Protein AF-A0A242DGP3-F1 (afdb_monomer_lite)

Structure (mmCIF, N/CA/C/O backbone):
data_AF-A0A242DGP3-F1
#
_entry.id   AF-A0A242DGP3-F1
#
loop_
_atom_site.group_PDB
_atom_site.id
_atom_site.type_symbol
_atom_site.label_atom_id
_atom_site.label_alt_id
_atom_site.label_comp_id
_atom_site.label_asym_id
_atom_site.label_entity_id
_atom_site.label_seq_id
_atom_site.pdbx_PDB_ins_code
_atom_site.Cartn_x
_atom_site.Cartn_y
_atom_site.Cartn_z
_atom_site.occupancy
_atom_site.B_iso_or_equiv
_atom_site.auth_seq_id
_atom_site.auth_comp_id
_atom_site.auth_asym_id
_atom_site.auth_atom_id
_atom_site.pdbx_PDB_model_num
ATOM 1 N N . MET A 1 1 ? -23.295 -12.145 32.944 1.00 59.09 1 MET A N 1
ATOM 2 C CA . MET A 1 1 ? -23.473 -11.444 31.647 1.00 59.09 1 MET A CA 1
ATOM 3 C C . MET A 1 1 ? -22.340 -10.460 31.356 1.00 59.09 1 MET A C 1
ATOM 5 O O . MET A 1 1 ? -21.956 -10.369 30.196 1.00 59.09 1 MET A O 1
ATOM 9 N N . SER A 1 2 ? -21.788 -9.748 32.347 1.00 72.31 2 SER A N 1
ATOM 10 C CA . SER A 1 2 ? -20.670 -8.815 32.125 1.00 72.31 2 SER A CA 1
ATOM 11 C C . SER A 1 2 ? -19.338 -9.509 31.801 1.00 72.31 2 SER A C 1
ATOM 13 O O . SER A 1 2 ? -18.656 -9.073 30.882 1.00 72.31 2 SER A O 1
ATOM 15 N N . GLU A 1 3 ? -19.015 -10.644 32.436 1.00 81.69 3 GLU A N 1
ATOM 16 C CA . GLU A 1 3 ? -17.781 -11.405 32.147 1.00 81.69 3 GLU A CA 1
ATOM 17 C C . GLU A 1 3 ? -17.669 -11.856 30.685 1.00 81.69 3 GLU A C 1
ATOM 19 O O . GLU A 1 3 ? -16.628 -11.655 30.063 1.00 81.69 3 GLU A O 1
ATOM 24 N N . GLN A 1 4 ? -18.752 -12.389 30.107 1.00 87.31 4 GLN A N 1
ATOM 25 C CA . GLN A 1 4 ? -18.780 -12.781 28.694 1.00 87.31 4 GLN A CA 1
ATOM 26 C C . GLN A 1 4 ? -18.512 -11.576 27.780 1.00 87.31 4 GLN A C 1
ATOM 28 O O . GLN A 1 4 ? -17.695 -11.665 26.870 1.00 87.31 4 GLN A O 1
ATOM 33 N N . ARG A 1 5 ? -19.130 -10.420 28.067 1.00 86.88 5 ARG A N 1
ATOM 34 C CA . ARG A 1 5 ? -18.905 -9.178 27.307 1.00 86.88 5 ARG A CA 1
ATOM 35 C C . ARG A 1 5 ? -17.472 -8.660 27.449 1.00 86.88 5 ARG A C 1
ATOM 37 O O . ARG A 1 5 ? -16.886 -8.202 26.473 1.00 86.88 5 ARG A O 1
ATOM 44 N N . LEU A 1 6 ? -16.879 -8.756 28.639 1.00 86.75 6 LEU A N 1
ATOM 45 C CA . LEU A 1 6 ? -15.476 -8.400 28.859 1.00 86.75 6 LEU A CA 1
ATOM 46 C C . LEU A 1 6 ? -14.530 -9.338 28.102 1.00 86.75 6 LEU A C 1
ATOM 48 O O . LEU A 1 6 ? -13.505 -8.891 27.580 1.00 86.75 6 LEU A O 1
ATOM 52 N N . GLU A 1 7 ? -14.855 -10.627 28.023 1.00 90.56 7 GLU A N 1
ATOM 53 C CA . GLU A 1 7 ? -14.080 -11.583 27.241 1.00 90.56 7 GLU A CA 1
ATOM 54 C C . GLU A 1 7 ? -14.195 -11.315 25.735 1.00 90.56 7 GLU A C 1
ATOM 56 O O . GLU A 1 7 ? -13.175 -11.336 25.038 1.00 90.56 7 GLU A O 1
ATOM 61 N N . ASP A 1 8 ? -15.389 -10.976 25.251 1.00 92.56 8 ASP A N 1
ATOM 62 C CA . ASP A 1 8 ? -15.631 -10.589 23.860 1.00 92.56 8 ASP A CA 1
ATOM 63 C C . ASP A 1 8 ? -14.844 -9.318 23.494 1.00 92.56 8 ASP A C 1
ATOM 65 O O . ASP A 1 8 ? -14.111 -9.313 22.503 1.00 92.56 8 ASP A O 1
ATOM 69 N N . ILE A 1 9 ? -14.848 -8.291 24.352 1.00 91.44 9 ILE A N 1
ATOM 70 C CA . ILE A 1 9 ? -14.018 -7.086 24.177 1.00 91.44 9 ILE A CA 1
ATOM 71 C C . ILE A 1 9 ? -12.527 -7.443 24.125 1.00 91.44 9 ILE A C 1
ATOM 73 O O . ILE A 1 9 ? -11.797 -6.945 23.269 1.00 91.44 9 ILE A O 1
ATOM 77 N N . ARG A 1 10 ? -12.041 -8.327 25.006 1.00 90.88 10 ARG A N 1
ATOM 78 C CA . ARG A 1 10 ? -10.632 -8.772 24.987 1.00 90.88 10 ARG A CA 1
ATOM 79 C C . ARG A 1 10 ? -10.288 -9.549 23.714 1.00 90.88 10 ARG A C 1
ATOM 81 O O . ARG A 1 10 ? -9.140 -9.516 23.264 1.00 90.88 10 ARG A O 1
ATOM 88 N N . ARG A 1 11 ? -11.230 -10.308 23.148 1.00 93.94 11 ARG A N 1
ATOM 89 C CA . ARG A 1 11 ? -11.050 -10.993 21.857 1.00 93.94 11 ARG A CA 1
ATOM 90 C C . ARG A 1 11 ? -10.973 -9.978 20.722 1.00 93.94 11 ARG A C 1
ATOM 92 O O . ARG A 1 11 ? -10.038 -10.062 19.926 1.00 93.94 11 ARG A O 1
ATOM 99 N N . GLU A 1 12 ? -11.861 -8.991 20.706 1.00 93.88 12 GLU A N 1
ATOM 100 C CA . GLU A 1 12 ? -11.875 -7.960 19.669 1.00 93.88 12 GLU A CA 1
ATOM 101 C C . GLU A 1 12 ? -10.628 -7.065 19.735 1.00 93.88 12 GLU A C 1
ATOM 103 O O . GLU A 1 12 ? -9.997 -6.815 18.714 1.00 93.88 12 GLU A O 1
ATOM 108 N N . GLN A 1 13 ? -10.157 -6.693 20.929 1.00 92.88 13 GLN A N 1
ATOM 109 C CA . GLN A 1 13 ? -8.894 -5.958 21.094 1.00 92.88 13 GLN A CA 1
ATOM 110 C C . GLN A 1 13 ? -7.699 -6.721 20.503 1.00 92.88 13 GLN A C 1
ATOM 112 O O . GLN A 1 13 ? -6.895 -6.149 19.769 1.00 92.88 13 GLN A O 1
ATOM 117 N N . ARG A 1 14 ? -7.609 -8.037 20.750 1.00 94.62 14 ARG A N 1
ATOM 118 C CA . ARG A 1 14 ? -6.575 -8.888 20.134 1.00 94.62 14 ARG A CA 1
ATOM 119 C C . ARG A 1 14 ? -6.716 -8.955 18.612 1.00 94.62 14 ARG A C 1
ATOM 121 O O . ARG A 1 14 ? -5.705 -9.005 17.913 1.00 94.62 14 ARG A O 1
ATOM 128 N N . SER A 1 15 ? -7.946 -8.971 18.101 1.00 95.12 15 SER A N 1
ATOM 129 C CA . SER A 1 15 ? -8.239 -8.920 16.664 1.00 95.12 15 SER A CA 1
ATOM 130 C C . SER A 1 15 ? -7.744 -7.609 16.045 1.00 95.12 15 SER A C 1
ATOM 132 O O . SER A 1 15 ? -7.024 -7.640 15.047 1.00 95.12 15 SER A O 1
ATOM 134 N N . ILE A 1 16 ? -8.028 -6.469 16.680 1.00 94.62 16 ILE A N 1
ATOM 135 C CA . ILE A 1 16 ? -7.555 -5.147 16.246 1.00 94.62 16 ILE A CA 1
ATOM 136 C C . ILE A 1 16 ? -6.029 -5.082 16.232 1.00 94.62 16 ILE A C 1
ATOM 138 O O . ILE A 1 16 ? -5.466 -4.621 15.242 1.00 94.62 16 ILE A O 1
ATOM 142 N N . THR A 1 17 ? -5.345 -5.579 17.269 1.00 94.25 17 THR A N 1
ATOM 143 C CA . THR A 1 17 ? -3.873 -5.622 17.287 1.00 94.25 17 THR A CA 1
ATOM 144 C C . THR A 1 17 ? -3.328 -6.396 16.088 1.00 94.25 17 THR A C 1
ATOM 146 O O . THR A 1 17 ? -2.503 -5.871 15.348 1.00 94.25 17 THR A O 1
ATOM 149 N N . LYS A 1 18 ? -3.862 -7.595 15.815 1.00 95.50 18 LYS A N 1
ATOM 150 C CA . LYS A 1 18 ? -3.446 -8.396 14.652 1.00 95.50 18 LYS A CA 1
ATOM 151 C C . LYS A 1 18 ? -3.683 -7.672 13.324 1.00 95.50 18 LYS A C 1
ATOM 153 O O . LYS A 1 18 ? -2.839 -7.739 12.435 1.00 95.50 18 LYS A O 1
ATOM 158 N N . LYS A 1 19 ? -4.822 -6.987 13.178 1.00 96.31 19 LYS A N 1
ATOM 159 C CA . LYS A 1 19 ? -5.136 -6.202 11.974 1.00 96.31 19 LYS A CA 1
ATOM 160 C C . LYS A 1 19 ? -4.196 -5.002 11.819 1.00 96.31 19 LYS A C 1
ATOM 162 O O . LYS A 1 19 ? -3.752 -4.740 10.706 1.00 96.31 19 LYS A O 1
ATOM 167 N N . ARG A 1 20 ? -3.843 -4.316 12.914 1.00 95.12 20 ARG A N 1
ATOM 168 C CA . ARG A 1 20 ? -2.852 -3.224 12.911 1.00 95.12 20 ARG A CA 1
ATOM 169 C C . ARG A 1 20 ? -1.478 -3.714 12.463 1.00 95.12 20 ARG A C 1
ATOM 171 O O . ARG A 1 20 ? -0.885 -3.091 11.587 1.00 95.12 20 ARG A O 1
ATOM 178 N N . ASP A 1 21 ? -1.014 -4.840 12.998 1.00 95.94 21 ASP A N 1
ATOM 179 C CA . ASP A 1 21 ? 0.277 -5.425 12.616 1.00 95.94 21 ASP A CA 1
ATOM 180 C C . ASP A 1 21 ? 0.297 -5.802 11.125 1.00 95.94 21 ASP A C 1
ATOM 182 O O . ASP A 1 21 ? 1.240 -5.475 10.402 1.00 95.94 21 ASP A O 1
ATOM 186 N N . ALA A 1 22 ? -0.782 -6.420 10.633 1.00 95.69 22 ALA A N 1
ATOM 187 C CA . ALA A 1 22 ? -0.923 -6.770 9.222 1.00 95.69 22 ALA A CA 1
ATOM 188 C C . ALA A 1 22 ? -0.944 -5.532 8.308 1.00 95.69 22 ALA A C 1
ATOM 190 O O . ALA A 1 22 ? -0.268 -5.514 7.276 1.00 95.69 22 ALA A O 1
ATOM 191 N N . LEU A 1 23 ? -1.676 -4.480 8.689 1.00 96.31 23 LEU A N 1
ATOM 192 C CA . LEU A 1 23 ? -1.692 -3.213 7.955 1.00 96.31 23 LEU A CA 1
ATOM 193 C C . LEU A 1 23 ? -0.325 -2.541 7.929 1.00 96.31 23 LEU A C 1
ATOM 195 O O . LEU A 1 23 ? 0.057 -1.975 6.907 1.00 96.31 23 LEU A O 1
ATOM 199 N N . TYR A 1 24 ? 0.420 -2.612 9.027 1.00 96.31 24 TYR A N 1
ATOM 200 C CA . TYR A 1 24 ? 1.751 -2.032 9.109 1.00 96.31 24 TYR A CA 1
ATOM 201 C C . TYR A 1 24 ? 2.744 -2.738 8.176 1.00 96.31 24 TYR A C 1
ATOM 203 O O . TYR A 1 24 ? 3.495 -2.084 7.448 1.00 96.31 24 TYR A O 1
ATOM 211 N N . GLU A 1 25 ? 2.703 -4.069 8.115 1.00 96.69 25 GLU A N 1
ATOM 212 C CA . GLU A 1 25 ? 3.512 -4.836 7.162 1.00 96.69 25 GLU A CA 1
ATOM 213 C C . GLU A 1 25 ? 3.095 -4.576 5.706 1.00 96.69 25 GLU A C 1
ATOM 215 O O . GLU A 1 25 ? 3.953 -4.393 4.832 1.00 96.69 25 GLU A O 1
ATOM 220 N N . ARG A 1 2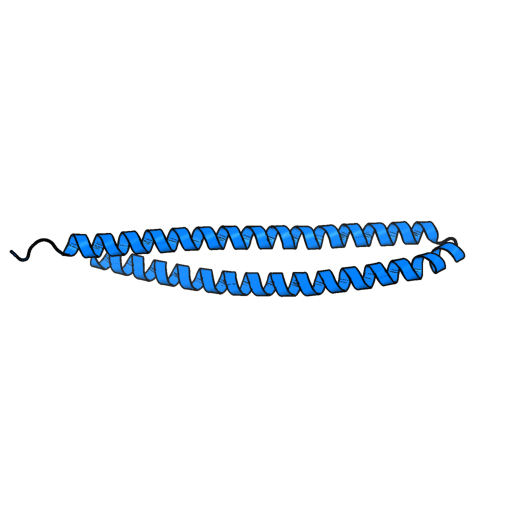6 ? 1.788 -4.461 5.438 1.00 97.00 26 ARG A N 1
ATOM 221 C CA . ARG A 1 26 ? 1.261 -4.070 4.120 1.00 97.00 26 ARG A CA 1
ATOM 222 C C . ARG A 1 26 ? 1.762 -2.679 3.716 1.00 97.00 26 ARG A C 1
ATOM 224 O O . ARG A 1 26 ? 2.281 -2.523 2.613 1.00 97.00 26 ARG A O 1
ATOM 231 N N . GLN A 1 27 ? 1.716 -1.702 4.621 1.00 96.56 27 GLN A N 1
ATOM 232 C CA . GLN A 1 27 ? 2.235 -0.350 4.396 1.00 96.56 27 GLN A CA 1
ATOM 233 C C . GLN A 1 27 ? 3.731 -0.359 4.061 1.00 96.56 27 GLN A C 1
ATOM 235 O O . GLN A 1 27 ? 4.140 0.206 3.048 1.00 96.56 27 GLN A O 1
ATOM 240 N N . ARG A 1 28 ? 4.545 -1.074 4.846 1.00 96.75 28 ARG A N 1
ATOM 241 C CA . ARG A 1 28 ? 5.984 -1.236 4.575 1.00 96.75 28 ARG A CA 1
ATOM 242 C C . ARG A 1 28 ? 6.265 -1.871 3.218 1.00 96.75 28 ARG A C 1
ATOM 244 O O . ARG A 1 28 ? 7.257 -1.538 2.569 1.00 96.75 28 ARG A O 1
ATOM 251 N N . SER A 1 29 ? 5.447 -2.832 2.800 1.00 94.94 29 SER A N 1
ATOM 252 C CA . SER A 1 29 ? 5.562 -3.446 1.476 1.00 94.94 29 SER A CA 1
ATOM 253 C C . SER A 1 29 ? 5.319 -2.419 0.370 1.00 94.94 29 SER A C 1
ATOM 255 O O . SER A 1 29 ? 6.142 -2.263 -0.533 1.00 94.94 29 SER A O 1
ATOM 257 N N . VAL A 1 30 ? 4.236 -1.655 0.490 1.00 95.31 30 VAL A N 1
ATOM 258 C CA . VAL A 1 30 ? 3.846 -0.623 -0.476 1.00 95.31 30 VAL A CA 1
ATOM 259 C C . VAL A 1 30 ? 4.878 0.499 -0.560 1.00 95.31 30 VAL A C 1
ATOM 261 O O . VAL A 1 30 ? 5.202 0.944 -1.660 1.00 95.31 30 VAL A O 1
ATOM 264 N N . ASP A 1 31 ? 5.447 0.930 0.564 1.00 93.88 31 ASP A N 1
ATOM 265 C CA . ASP A 1 31 ? 6.497 1.951 0.568 1.00 93.88 31 ASP A CA 1
ATOM 266 C C . ASP A 1 31 ? 7.774 1.463 -0.125 1.00 93.88 31 ASP A C 1
ATOM 268 O O . ASP A 1 31 ? 8.299 2.159 -0.996 1.00 93.88 31 ASP A O 1
ATOM 272 N N . ARG A 1 32 ? 8.206 0.221 0.139 1.00 93.62 32 ARG A N 1
ATOM 273 C CA . ARG A 1 32 ? 9.338 -0.395 -0.578 1.00 93.62 32 ARG A CA 1
ATOM 274 C C . ARG A 1 32 ? 9.093 -0.491 -2.083 1.00 93.62 32 ARG A C 1
ATOM 276 O O . ARG A 1 32 ? 9.996 -0.204 -2.870 1.00 93.62 32 ARG A O 1
ATOM 283 N N . LEU A 1 33 ? 7.888 -0.892 -2.492 1.00 93.31 33 LEU A N 1
ATOM 284 C CA . LEU A 1 33 ? 7.519 -0.975 -3.906 1.00 93.31 33 LEU A CA 1
ATOM 285 C C . LEU A 1 33 ? 7.509 0.404 -4.565 1.00 93.31 33 LEU A C 1
ATOM 287 O O . LEU A 1 33 ? 8.048 0.557 -5.656 1.00 93.31 33 LEU A O 1
ATOM 291 N N . ASN A 1 34 ? 6.954 1.411 -3.896 1.00 91.88 34 ASN A N 1
ATOM 292 C CA . ASN A 1 34 ? 6.901 2.776 -4.402 1.00 91.88 34 ASN A CA 1
ATOM 293 C C . ASN A 1 34 ? 8.301 3.376 -4.602 1.00 91.88 34 ASN A C 1
ATOM 295 O O . ASN A 1 34 ? 8.577 3.971 -5.646 1.00 91.88 34 ASN A O 1
ATOM 299 N N . ASP A 1 35 ? 9.208 3.166 -3.649 1.00 90.31 35 ASP A N 1
ATOM 300 C CA . ASP A 1 35 ? 10.592 3.634 -3.755 1.00 90.31 35 ASP A CA 1
ATOM 301 C C . ASP A 1 35 ? 11.356 2.904 -4.868 1.00 90.31 35 ASP A C 1
ATOM 303 O O . ASP A 1 35 ? 12.074 3.528 -5.663 1.00 90.31 35 ASP A O 1
ATOM 307 N N . GLY A 1 36 ? 11.166 1.584 -4.962 1.00 89.56 36 GLY A N 1
ATOM 308 C CA . GLY A 1 36 ? 11.758 0.743 -5.997 1.00 89.56 36 GLY A CA 1
ATOM 309 C C . GLY A 1 36 ? 11.284 1.139 -7.393 1.00 89.56 36 GLY A C 1
ATOM 310 O O . GLY A 1 36 ? 12.091 1.563 -8.225 1.00 89.56 36 GLY A O 1
ATOM 311 N N . ILE A 1 37 ? 9.977 1.053 -7.644 1.00 88.56 37 ILE A N 1
ATOM 312 C CA . ILE A 1 37 ? 9.359 1.359 -8.941 1.00 88.56 37 ILE A CA 1
ATOM 313 C C . ILE A 1 37 ? 9.631 2.812 -9.337 1.00 88.56 37 ILE A C 1
ATOM 315 O O . ILE A 1 37 ? 10.062 3.059 -10.462 1.00 88.56 37 ILE A O 1
ATOM 319 N N . GLY A 1 38 ? 9.497 3.772 -8.418 1.00 88.06 38 GLY A N 1
ATOM 320 C CA . GLY A 1 38 ? 9.782 5.181 -8.701 1.00 88.06 38 GLY A CA 1
ATOM 321 C C . GLY A 1 38 ? 11.245 5.440 -9.085 1.00 88.06 38 GLY A C 1
ATOM 322 O O . GLY A 1 38 ? 11.546 6.310 -9.909 1.00 88.06 38 GLY A O 1
ATOM 323 N N . THR A 1 39 ? 12.187 4.677 -8.528 1.00 90.19 39 THR A N 1
ATOM 324 C CA . THR A 1 39 ? 13.605 4.754 -8.908 1.00 90.19 39 THR A CA 1
ATOM 325 C C . THR A 1 39 ? 13.861 4.122 -10.273 1.00 90.19 39 THR A C 1
ATOM 327 O O . THR A 1 39 ? 14.521 4.741 -11.115 1.00 90.19 39 THR A O 1
ATOM 330 N N . TYR A 1 40 ? 13.326 2.925 -10.523 1.00 89.50 40 TYR A N 1
ATOM 331 C CA . TYR A 1 40 ? 13.444 2.251 -11.819 1.00 89.50 40 TYR A CA 1
ATOM 332 C C . TYR A 1 40 ? 12.814 3.064 -12.946 1.00 89.50 40 TYR A C 1
ATOM 334 O O . TYR A 1 40 ? 13.421 3.202 -14.010 1.00 89.50 40 TYR A O 1
ATOM 342 N N . PHE A 1 41 ? 11.650 3.664 -12.696 1.00 91.00 41 PHE A N 1
ATOM 343 C CA . PHE A 1 41 ? 10.956 4.499 -13.663 1.00 91.00 41 PHE A CA 1
ATOM 344 C C . PHE A 1 41 ? 11.818 5.685 -14.098 1.00 91.00 41 PHE A C 1
ATOM 346 O O . PHE A 1 41 ? 12.098 5.848 -15.285 1.00 91.00 41 PHE A O 1
ATOM 353 N N . ARG A 1 42 ? 12.331 6.459 -13.132 1.00 90.00 42 ARG A N 1
ATOM 354 C CA . ARG A 1 42 ? 13.183 7.627 -13.404 1.00 90.00 42 ARG A CA 1
ATOM 355 C C . ARG A 1 42 ? 14.449 7.255 -14.174 1.00 90.00 42 ARG A C 1
ATOM 357 O O . ARG A 1 42 ? 14.794 7.931 -15.142 1.00 90.00 42 ARG A O 1
ATOM 364 N N . LYS A 1 43 ? 15.126 6.171 -13.781 1.00 92.62 43 LYS A N 1
ATOM 365 C CA . LYS A 1 43 ? 16.331 5.689 -14.478 1.00 92.62 43 LYS A CA 1
ATOM 366 C C . LYS A 1 43 ? 16.024 5.265 -15.913 1.00 92.62 43 LYS A C 1
ATOM 368 O O . LYS A 1 43 ? 16.737 5.658 -16.833 1.00 92.62 43 LYS A O 1
ATOM 373 N N . THR A 1 44 ? 14.953 4.504 -16.113 1.00 92.12 44 THR A N 1
ATOM 374 C CA . THR A 1 44 ? 14.562 4.012 -17.440 1.00 92.12 44 THR A CA 1
ATOM 375 C C . THR A 1 44 ? 14.125 5.157 -18.345 1.00 92.12 44 THR A C 1
ATOM 377 O O . THR A 1 44 ? 14.552 5.223 -19.493 1.00 92.12 44 THR A O 1
ATOM 380 N N . GLN A 1 45 ? 13.376 6.130 -17.820 1.00 91.31 45 GLN A N 1
ATOM 381 C CA . GLN A 1 45 ? 13.004 7.331 -18.562 1.00 91.31 45 GLN A CA 1
ATOM 382 C C . GLN A 1 45 ? 14.243 8.120 -19.016 1.00 91.31 4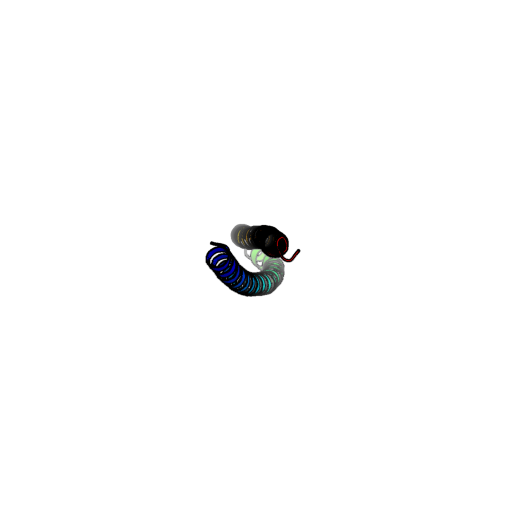5 GLN A C 1
ATOM 384 O O . GLN A 1 45 ? 14.317 8.532 -20.172 1.00 91.31 45 GLN A O 1
ATOM 389 N N . GLN A 1 46 ? 15.249 8.287 -18.150 1.00 91.88 46 GLN A N 1
ATOM 390 C CA . GLN A 1 46 ? 16.515 8.933 -18.520 1.00 91.88 46 GLN A CA 1
ATOM 391 C C . GLN A 1 46 ? 17.272 8.162 -19.609 1.00 91.88 46 GLN A C 1
ATOM 393 O O . GLN A 1 46 ? 17.823 8.781 -20.520 1.00 91.88 46 GLN A O 1
ATOM 398 N N . LEU A 1 47 ? 17.310 6.829 -19.529 1.00 91.62 47 LEU A N 1
ATOM 399 C CA . LEU A 1 47 ? 17.943 5.989 -20.548 1.00 91.62 47 LEU A CA 1
ATOM 400 C C . LEU A 1 47 ? 17.226 6.108 -21.892 1.00 91.62 47 LEU A C 1
ATOM 402 O O . LEU A 1 47 ? 17.883 6.366 -22.898 1.00 91.62 47 LEU A O 1
ATOM 406 N N . LEU A 1 48 ? 15.893 6.022 -21.899 1.00 91.44 48 LEU A N 1
ATOM 407 C CA . LEU A 1 48 ? 15.091 6.189 -23.108 1.00 91.44 48 LEU A CA 1
ATOM 408 C C . LEU A 1 48 ? 15.370 7.549 -23.761 1.00 91.44 48 LEU A C 1
ATOM 410 O O . LEU A 1 48 ? 15.696 7.605 -24.946 1.00 91.44 48 LEU A O 1
ATOM 414 N N . GLN A 1 49 ? 15.372 8.640 -22.990 1.00 89.25 49 GLN A N 1
ATOM 415 C CA . GLN A 1 49 ? 15.686 9.973 -23.522 1.00 89.25 49 GLN A CA 1
ATOM 416 C C . GLN A 1 49 ? 17.090 10.057 -24.141 1.00 89.25 49 GLN A C 1
ATOM 418 O O . GLN A 1 49 ? 17.252 10.676 -25.190 1.00 89.25 49 GLN A O 1
ATOM 423 N N . LYS A 1 50 ? 18.098 9.395 -23.557 1.00 89.62 50 LYS A N 1
ATOM 424 C CA . LYS A 1 50 ? 19.451 9.322 -24.141 1.00 89.62 50 LYS A CA 1
ATOM 425 C C . LYS A 1 50 ? 19.481 8.523 -25.446 1.00 89.62 50 LYS A C 1
ATOM 427 O O . LYS A 1 50 ? 20.185 8.897 -26.379 1.00 89.62 50 LYS A O 1
ATOM 432 N N . THR A 1 51 ? 18.713 7.438 -25.528 1.00 89.81 51 THR A N 1
ATOM 433 C CA . THR A 1 51 ? 18.650 6.593 -26.731 1.00 89.81 51 THR A CA 1
ATOM 434 C C . THR A 1 51 ? 17.809 7.193 -27.855 1.00 89.81 51 THR A C 1
ATOM 436 O O . THR A 1 51 ? 18.002 6.820 -29.011 1.00 89.81 51 THR A O 1
ATOM 439 N N . ARG A 1 52 ? 16.936 8.165 -27.556 1.00 91.06 52 ARG A N 1
ATOM 440 C CA . ARG A 1 52 ? 16.050 8.821 -28.531 1.00 91.06 52 ARG A CA 1
ATOM 441 C C . ARG A 1 52 ? 16.792 9.340 -29.758 1.00 91.06 52 ARG A C 1
ATOM 443 O O . ARG A 1 52 ? 16.353 9.139 -30.885 1.00 91.06 52 ARG A O 1
ATOM 450 N N . GLU A 1 53 ? 17.933 9.984 -29.535 1.00 86.38 53 GLU A N 1
ATOM 451 C CA . GLU A 1 53 ? 18.754 10.539 -30.614 1.00 86.38 53 GLU A CA 1
ATOM 452 C C . GLU A 1 53 ? 19.365 9.441 -31.498 1.00 86.38 53 GLU A C 1
ATOM 454 O O . GLU A 1 53 ? 19.526 9.622 -32.701 1.00 86.38 53 GLU A O 1
ATOM 459 N N . THR A 1 54 ? 19.655 8.271 -30.922 1.00 88.69 54 THR A N 1
ATOM 460 C CA . THR A 1 54 ? 20.148 7.111 -31.680 1.00 88.69 54 THR A CA 1
ATOM 461 C C . THR A 1 54 ? 19.050 6.542 -32.571 1.00 88.69 54 THR A C 1
ATOM 463 O O . THR A 1 54 ? 19.300 6.283 -33.744 1.00 88.69 54 THR A O 1
ATOM 466 N N . PHE A 1 55 ? 17.824 6.412 -32.059 1.00 89.88 55 PHE A N 1
ATOM 467 C CA . PHE A 1 55 ? 16.677 5.981 -32.863 1.00 89.88 55 PHE A CA 1
ATOM 468 C C . PHE A 1 55 ? 16.373 6.964 -33.997 1.00 89.88 55 PHE A C 1
ATOM 470 O O . PHE A 1 55 ? 16.204 6.543 -35.136 1.00 89.88 55 PHE A O 1
ATOM 477 N N . ARG A 1 56 ? 16.396 8.276 -33.723 1.00 87.25 56 ARG A N 1
ATOM 478 C CA . ARG A 1 56 ? 16.180 9.310 -34.748 1.00 87.25 56 ARG A CA 1
ATOM 479 C C . ARG A 1 56 ? 17.180 9.257 -35.897 1.00 87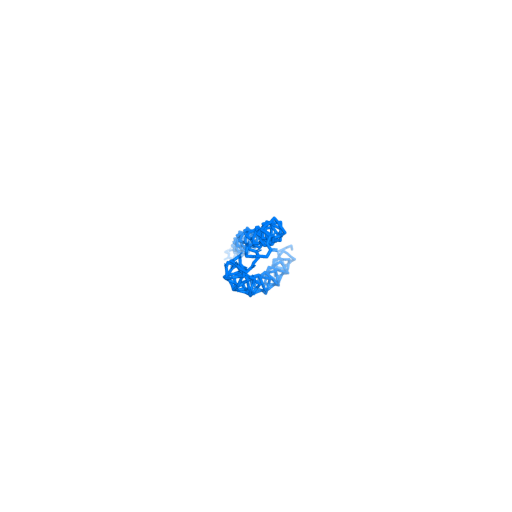.25 56 ARG A C 1
ATOM 481 O O . ARG A 1 56 ? 16.787 9.465 -37.035 1.00 87.25 56 ARG A O 1
ATOM 488 N N . LYS A 1 57 ? 18.453 8.979 -35.609 1.00 90.19 57 LYS A N 1
ATOM 489 C CA . LYS A 1 57 ? 19.511 8.884 -36.629 1.00 90.19 57 LYS A CA 1
ATOM 490 C C . LYS A 1 57 ? 19.420 7.636 -37.509 1.00 90.19 57 LYS A C 1
ATOM 492 O O . LYS A 1 57 ? 20.069 7.604 -38.545 1.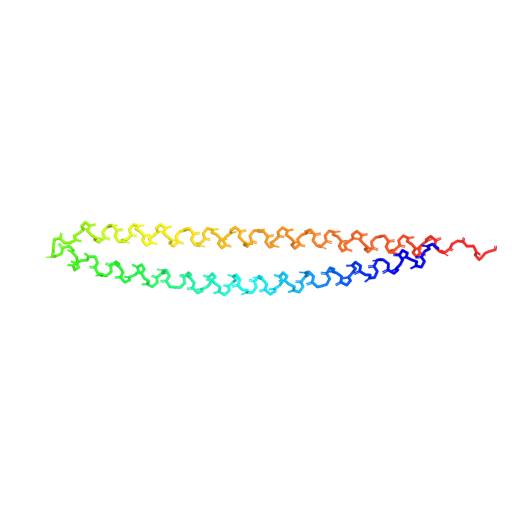00 90.19 57 LYS A O 1
ATOM 497 N N . ASN A 1 58 ? 18.660 6.628 -37.090 1.00 90.06 58 ASN A N 1
ATOM 498 C CA . ASN A 1 58 ? 18.504 5.357 -37.799 1.00 90.06 58 ASN A CA 1
ATOM 499 C C . ASN A 1 58 ? 17.059 5.157 -38.290 1.00 90.06 58 ASN A C 1
ATOM 501 O O . ASN A 1 58 ? 16.594 4.024 -38.349 1.00 90.06 58 ASN A O 1
ATOM 505 N N . ASP A 1 59 ? 16.328 6.250 -38.543 1.00 85.44 59 ASP A N 1
ATOM 506 C CA . ASP A 1 59 ? 14.915 6.273 -38.961 1.00 85.44 59 ASP A CA 1
ATOM 507 C C . ASP A 1 59 ? 13.921 5.541 -38.030 1.00 85.44 59 ASP A C 1
ATOM 509 O O . ASP A 1 59 ? 12.730 5.476 -38.316 1.00 85.44 59 ASP A O 1
ATOM 513 N N . GLY A 1 60 ? 14.363 5.085 -36.854 1.00 89.69 60 GLY A N 1
ATOM 514 C CA . GLY A 1 60 ? 13.561 4.363 -35.859 1.00 89.69 60 GLY A CA 1
ATOM 515 C C . GLY A 1 60 ? 12.766 5.268 -34.908 1.00 89.69 60 GLY A C 1
ATOM 516 O O . GLY A 1 60 ? 12.469 4.899 -33.770 1.00 89.69 60 GLY A O 1
ATOM 517 N N . GLY A 1 61 ? 12.500 6.515 -35.302 1.00 89.50 61 GLY A N 1
ATOM 518 C CA . GLY A 1 61 ? 11.857 7.500 -34.426 1.00 89.50 61 GLY A CA 1
ATOM 519 C C . GLY A 1 61 ? 10.455 7.079 -33.977 1.00 89.50 61 GLY A C 1
ATOM 520 O O . GLY A 1 61 ? 10.076 7.336 -32.836 1.00 89.50 61 GLY A O 1
ATOM 521 N N . ARG A 1 62 ? 9.712 6.391 -34.850 1.00 91.69 62 ARG A N 1
ATOM 522 C CA . ARG A 1 62 ? 8.347 5.934 -34.574 1.00 91.69 62 ARG A CA 1
ATOM 523 C C . ARG A 1 62 ? 8.330 4.780 -33.575 1.00 91.69 62 ARG A C 1
ATOM 525 O O . ARG A 1 62 ? 7.570 4.817 -32.616 1.00 91.69 62 ARG A O 1
ATOM 532 N N . GLU A 1 63 ? 9.217 3.809 -33.754 1.00 91.25 63 GLU A N 1
ATOM 533 C CA . GLU A 1 63 ? 9.400 2.672 -32.854 1.00 91.25 63 GLU A CA 1
ATOM 534 C C . GLU A 1 63 ? 9.795 3.145 -31.455 1.00 91.25 63 GLU A C 1
ATOM 536 O O . GLU A 1 63 ? 9.300 2.627 -30.454 1.00 91.25 63 GLU A O 1
ATOM 541 N N . PHE A 1 64 ? 10.656 4.163 -31.371 1.00 93.81 64 PHE A N 1
ATOM 542 C CA . PHE A 1 64 ? 11.000 4.778 -30.096 1.00 93.81 64 PHE A CA 1
ATOM 543 C C . PHE A 1 64 ? 9.780 5.394 -29.405 1.00 93.81 64 PHE A C 1
ATOM 545 O O . PHE A 1 64 ? 9.582 5.164 -28.212 1.00 93.81 64 PHE A O 1
ATOM 552 N N . ASP A 1 65 ? 8.980 6.178 -30.131 1.00 91.88 65 ASP A N 1
ATOM 553 C CA . ASP A 1 65 ? 7.797 6.832 -29.569 1.00 91.88 65 ASP A CA 1
ATOM 554 C C . ASP A 1 65 ? 6.762 5.793 -29.092 1.00 91.88 65 ASP A C 1
ATOM 556 O O . ASP A 1 65 ? 6.189 5.955 -28.010 1.00 91.88 65 ASP A O 1
ATOM 560 N N . ASP A 1 66 ? 6.596 4.685 -29.821 1.00 93.44 66 ASP A N 1
ATOM 561 C CA . ASP A 1 66 ? 5.735 3.564 -29.424 1.00 93.44 66 ASP A CA 1
ATOM 562 C C . ASP A 1 66 ? 6.240 2.880 -28.139 1.00 93.44 66 ASP A C 1
ATOM 564 O O . ASP A 1 66 ? 5.469 2.687 -27.191 1.00 93.44 66 ASP A O 1
ATOM 568 N N . ILE A 1 67 ? 7.542 2.576 -28.053 1.00 92.00 67 ILE A N 1
ATOM 569 C CA . ILE A 1 67 ? 8.170 1.990 -26.853 1.00 92.00 67 ILE A CA 1
ATOM 570 C C . ILE A 1 67 ? 8.038 2.935 -25.656 1.00 92.00 67 ILE A C 1
ATOM 572 O O . ILE A 1 67 ? 7.679 2.511 -24.554 1.00 92.00 67 ILE A O 1
ATOM 576 N N . TYR A 1 68 ? 8.324 4.221 -25.860 1.00 92.75 68 TYR A N 1
ATOM 577 C CA . TYR A 1 68 ? 8.250 5.231 -24.813 1.00 92.75 68 TYR A CA 1
ATOM 578 C C . TYR A 1 68 ? 6.817 5.385 -24.297 1.00 92.75 68 TYR A C 1
ATOM 580 O O . TYR A 1 68 ? 6.597 5.390 -23.086 1.00 92.75 68 TYR A O 1
ATOM 588 N N . SER A 1 69 ? 5.840 5.448 -25.203 1.00 93.81 69 SER A N 1
ATOM 589 C CA . SER A 1 69 ? 4.417 5.527 -24.871 1.00 93.81 69 SER A CA 1
ATOM 590 C C . SER A 1 69 ? 3.952 4.306 -24.076 1.00 93.81 69 SER A C 1
ATOM 592 O O . SER A 1 69 ? 3.317 4.455 -23.027 1.00 93.81 69 SER A O 1
ATOM 594 N N . PHE A 1 70 ? 4.328 3.100 -24.514 1.00 93.12 70 PHE A N 1
ATOM 595 C CA . PHE A 1 70 ? 4.024 1.859 -23.803 1.00 93.12 70 PHE A CA 1
ATOM 596 C C . PHE A 1 70 ? 4.595 1.874 -22.380 1.00 93.12 70 PHE A C 1
ATOM 598 O O . PHE A 1 70 ? 3.858 1.666 -21.415 1.00 93.12 70 PHE A O 1
ATOM 605 N N . PHE A 1 71 ? 5.882 2.200 -22.242 1.00 92.25 71 PHE A N 1
ATOM 606 C CA . PHE A 1 71 ? 6.559 2.274 -20.951 1.00 92.25 71 PHE A CA 1
ATOM 607 C C . PHE A 1 71 ? 5.927 3.315 -20.017 1.00 92.25 71 PHE A C 1
ATOM 609 O O . PHE A 1 71 ? 5.634 3.015 -18.860 1.00 92.25 71 PHE A O 1
ATOM 616 N N . SER A 1 72 ? 5.687 4.537 -20.504 1.00 91.31 72 SER A N 1
ATOM 617 C CA . SER A 1 72 ? 5.070 5.602 -19.708 1.00 91.31 72 SER A CA 1
ATOM 618 C C . SER A 1 72 ? 3.658 5.238 -19.255 1.00 91.31 72 SER A C 1
ATOM 620 O O . SER A 1 72 ? 3.302 5.511 -18.109 1.00 91.31 72 SER A O 1
ATOM 622 N N . ARG A 1 73 ? 2.863 4.597 -20.120 1.00 93.81 73 ARG A N 1
ATOM 623 C CA . ARG A 1 73 ? 1.507 4.157 -19.779 1.00 93.81 73 ARG A CA 1
ATOM 624 C C . ARG A 1 73 ? 1.517 3.072 -18.708 1.00 93.81 73 ARG A C 1
ATOM 626 O O . ARG A 1 73 ? 0.731 3.153 -17.768 1.00 93.81 73 ARG A O 1
ATOM 633 N N . ASP A 1 74 ? 2.368 2.063 -18.856 1.00 90.75 74 ASP A N 1
ATOM 634 C CA . ASP A 1 74 ? 2.421 0.936 -17.924 1.00 90.75 74 ASP A CA 1
ATOM 635 C C . ASP A 1 74 ? 2.937 1.367 -16.545 1.00 90.75 74 ASP A C 1
ATOM 637 O O . ASP A 1 74 ? 2.310 1.101 -15.518 1.00 90.75 74 ASP A O 1
ATOM 641 N N . ALA A 1 75 ? 4.003 2.168 -16.521 1.00 90.31 75 ALA A N 1
ATOM 642 C CA . ALA A 1 75 ? 4.508 2.749 -15.286 1.00 90.31 75 ALA A CA 1
ATOM 643 C C . ALA A 1 75 ? 3.487 3.677 -14.610 1.00 90.31 75 ALA A C 1
ATOM 645 O O . ALA A 1 75 ? 3.362 3.661 -13.386 1.00 90.31 75 ALA A O 1
ATOM 646 N N . GLY A 1 76 ? 2.731 4.455 -15.392 1.00 91.62 76 GLY A N 1
ATOM 647 C CA . GLY A 1 76 ? 1.642 5.287 -14.880 1.00 91.62 76 GLY A CA 1
ATOM 648 C C . GLY A 1 76 ? 0.596 4.467 -14.125 1.00 91.62 76 GLY A C 1
ATOM 649 O O . GLY A 1 76 ? 0.272 4.801 -12.987 1.00 91.62 76 GLY A O 1
ATOM 650 N N . LYS A 1 77 ? 0.150 3.346 -14.703 1.00 93.50 77 LYS A N 1
ATOM 651 C CA . LYS A 1 77 ? -0.795 2.422 -14.052 1.00 93.50 77 LYS A CA 1
ATOM 652 C C . LYS A 1 77 ? -0.234 1.815 -12.769 1.00 93.50 77 LYS A C 1
ATOM 654 O O . LYS A 1 77 ? -0.948 1.719 -11.777 1.00 93.50 77 LYS A O 1
ATOM 659 N N . ALA A 1 78 ? 1.037 1.414 -12.771 1.00 91.94 78 ALA A N 1
ATOM 660 C CA . ALA A 1 78 ? 1.676 0.853 -11.583 1.00 91.94 78 ALA A CA 1
ATOM 661 C C . ALA A 1 78 ? 1.734 1.875 -10.432 1.00 91.94 78 ALA A C 1
ATOM 663 O O . ALA A 1 78 ? 1.434 1.542 -9.285 1.00 91.94 78 ALA A O 1
ATOM 664 N N . MET A 1 79 ? 2.075 3.131 -10.736 1.00 91.38 79 MET A N 1
ATOM 665 C CA . MET A 1 79 ? 2.104 4.211 -9.744 1.00 91.38 79 MET A CA 1
ATOM 666 C C . MET A 1 79 ? 0.699 4.580 -9.250 1.00 91.38 79 MET A C 1
ATOM 668 O O . MET A 1 79 ? 0.523 4.856 -8.064 1.00 91.38 79 MET A O 1
ATOM 672 N N . GLU A 1 80 ? -0.305 4.555 -10.130 1.00 94.38 80 GLU A N 1
ATOM 673 C CA . GLU A 1 80 ? -1.708 4.776 -9.769 1.00 94.38 80 GLU A CA 1
ATOM 674 C C . GLU A 1 80 ? -2.219 3.697 -8.808 1.00 94.38 80 GLU A C 1
ATOM 676 O O . GLU A 1 80 ? -2.729 4.034 -7.739 1.00 94.38 80 GLU A O 1
ATOM 681 N N . ALA A 1 81 ? -1.979 2.419 -9.118 1.00 93.62 81 ALA A N 1
ATOM 682 C CA . ALA A 1 81 ? -2.355 1.295 -8.264 1.00 93.62 81 ALA A CA 1
ATOM 683 C C . ALA A 1 81 ? -1.694 1.374 -6.876 1.00 93.62 81 ALA A C 1
ATOM 685 O O . ALA A 1 81 ? -2.352 1.180 -5.855 1.00 93.62 81 ALA A O 1
ATOM 686 N N . LEU A 1 82 ? -0.407 1.736 -6.807 1.00 93.75 82 LEU A N 1
ATOM 687 C CA . LEU A 1 82 ? 0.265 1.979 -5.526 1.00 93.75 82 LEU A CA 1
ATOM 688 C C . LEU A 1 82 ? -0.351 3.159 -4.762 1.00 93.75 82 LEU A C 1
ATOM 690 O O . LEU A 1 82 ? -0.469 3.116 -3.538 1.00 93.75 82 LEU A O 1
ATOM 694 N N . GLY A 1 83 ? -0.750 4.221 -5.463 1.00 94.56 83 GLY A N 1
ATOM 695 C CA . GLY A 1 83 ? -1.428 5.368 -4.865 1.00 94.56 83 GLY A CA 1
ATOM 696 C C . GLY A 1 83 ? -2.827 5.038 -4.336 1.00 94.56 83 GLY A C 1
ATOM 697 O O . GLY A 1 83 ? -3.244 5.576 -3.309 1.00 94.56 83 GLY A O 1
ATOM 698 N N . GLU A 1 84 ? -3.570 4.164 -5.011 1.00 96.56 84 GLU A N 1
ATOM 699 C CA . GLU A 1 84 ? -4.842 3.613 -4.528 1.00 96.56 84 GLU A CA 1
ATOM 700 C C . GLU A 1 84 ? -4.646 2.762 -3.280 1.00 96.56 84 GLU A C 1
ATOM 702 O O . GLU A 1 84 ? -5.297 3.011 -2.266 1.00 96.56 84 GLU A O 1
ATOM 707 N N . GLU A 1 85 ? -3.676 1.856 -3.308 1.00 96.00 85 GLU A N 1
ATOM 708 C CA . GLU A 1 85 ? -3.350 0.986 -2.184 1.00 96.00 85 GLU A CA 1
ATOM 709 C C . GLU A 1 85 ? -2.950 1.788 -0.932 1.00 96.00 85 GLU A C 1
ATOM 711 O O . GLU A 1 85 ? -3.435 1.527 0.169 1.00 96.00 85 GLU A O 1
ATOM 716 N N . LYS A 1 86 ? -2.133 2.841 -1.087 1.00 95.44 86 LYS A N 1
ATOM 717 C CA . LYS A 1 86 ? -1.791 3.763 0.015 1.00 95.44 86 LYS A CA 1
ATOM 718 C C . LYS A 1 86 ? -3.021 4.453 0.603 1.00 95.44 86 LYS A C 1
ATOM 720 O O . LYS A 1 86 ? -3.102 4.644 1.818 1.00 95.44 86 LYS A O 1
ATOM 725 N N . ARG A 1 87 ? -3.966 4.862 -0.249 1.00 97.12 87 ARG A N 1
ATOM 726 C CA . ARG A 1 87 ? -5.217 5.492 0.194 1.00 97.12 87 ARG A CA 1
ATOM 727 C C . ARG A 1 87 ? -6.087 4.499 0.954 1.00 97.12 87 ARG A C 1
ATOM 729 O O . ARG A 1 87 ? -6.654 4.886 1.971 1.00 97.12 87 ARG A O 1
ATOM 736 N N . GLU A 1 88 ? -6.157 3.255 0.500 1.00 97.19 88 GLU A N 1
ATOM 737 C CA . GLU A 1 88 ? -6.942 2.214 1.159 1.00 97.19 88 GLU A CA 1
ATOM 738 C C . GLU A 1 88 ? -6.374 1.857 2.533 1.00 97.19 88 GLU A C 1
ATOM 740 O O . GLU A 1 88 ? -7.099 1.909 3.521 1.00 97.19 88 GLU A O 1
ATOM 745 N N . ILE A 1 89 ? -5.057 1.653 2.636 1.00 97.19 89 ILE A N 1
ATOM 746 C CA . ILE A 1 89 ? -4.377 1.429 3.923 1.00 97.19 89 ILE A CA 1
ATOM 747 C C . ILE A 1 89 ? -4.703 2.548 4.917 1.00 97.19 89 ILE A C 1
ATOM 749 O O . ILE A 1 89 ? -5.006 2.276 6.076 1.00 97.19 89 ILE A O 1
ATOM 753 N N . LYS A 1 90 ? -4.692 3.810 4.468 1.00 96.69 90 LYS A N 1
ATOM 754 C CA . LYS A 1 90 ? -5.031 4.953 5.324 1.00 96.69 90 LYS A CA 1
ATOM 755 C C . LYS A 1 90 ? -6.483 4.907 5.815 1.00 96.69 90 LYS A C 1
ATOM 757 O O . LYS A 1 90 ? -6.734 5.239 6.971 1.00 96.69 90 LYS A O 1
ATOM 762 N N . ARG A 1 91 ? -7.435 4.507 4.965 1.00 97.62 91 ARG A N 1
ATOM 763 C CA . ARG A 1 91 ? -8.845 4.342 5.366 1.00 97.62 91 ARG A CA 1
ATOM 764 C C . ARG A 1 91 ? -9.003 3.207 6.373 1.00 97.62 91 ARG A C 1
ATOM 766 O O . ARG A 1 91 ? -9.671 3.385 7.385 1.00 97.62 91 ARG A O 1
ATOM 773 N N . GLU A 1 92 ? -8.362 2.067 6.126 1.00 97.50 92 GLU A N 1
ATOM 774 C CA . GLU A 1 92 ? -8.403 0.918 7.036 1.00 97.50 92 GLU A CA 1
ATOM 775 C C . GLU A 1 92 ? -7.781 1.253 8.403 1.00 97.50 92 GLU A C 1
ATOM 777 O O . GLU A 1 92 ? -8.315 0.855 9.438 1.00 97.50 92 GLU A O 1
ATOM 782 N N . GLN A 1 93 ? -6.699 2.042 8.433 1.00 96.00 93 GLN A N 1
ATOM 783 C CA . GLN A 1 93 ? -6.104 2.551 9.675 1.00 96.00 93 GLN A CA 1
ATOM 784 C C . GLN A 1 93 ? -7.089 3.413 10.470 1.00 96.00 93 GLN A C 1
ATOM 786 O O . GLN A 1 93 ? -7.276 3.169 11.661 1.00 96.00 93 GLN A O 1
ATOM 791 N N . GLN A 1 94 ? -7.756 4.365 9.811 1.00 96.75 94 GLN A N 1
ATOM 792 C CA . GLN A 1 94 ? -8.767 5.218 10.446 1.00 96.75 94 GLN A CA 1
ATOM 793 C C . GLN A 1 94 ? -9.923 4.391 11.018 1.00 96.75 94 GLN A C 1
ATOM 795 O O . GLN A 1 94 ? -10.310 4.577 12.169 1.00 96.75 94 GLN A O 1
ATOM 800 N N . LEU A 1 95 ? -10.421 3.413 10.259 1.00 96.12 95 LEU A N 1
ATOM 801 C CA . LEU A 1 95 ? -11.494 2.535 10.720 1.00 96.12 95 LEU A CA 1
ATOM 802 C C . LEU A 1 95 ? -11.079 1.711 11.951 1.00 96.12 95 LEU A C 1
ATOM 804 O O . LEU A 1 95 ? -11.866 1.546 12.882 1.00 96.12 95 LEU A O 1
ATOM 808 N N . LEU A 1 96 ? -9.846 1.19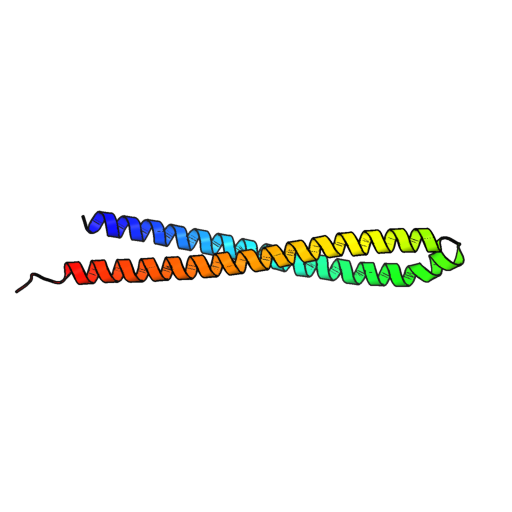8 11.985 1.00 95.44 96 LEU A N 1
ATOM 809 C CA . LEU A 1 96 ? -9.339 0.476 13.155 1.00 95.44 96 LEU A CA 1
ATOM 810 C C . LEU A 1 96 ? -9.177 1.383 14.378 1.00 95.44 96 LEU A C 1
ATOM 812 O O . LEU A 1 96 ? -9.393 0.925 15.498 1.00 95.44 96 LEU A O 1
ATOM 816 N N . GLU A 1 97 ? -8.792 2.645 14.196 1.00 94.69 97 GLU A N 1
ATOM 817 C CA . GLU A 1 97 ? -8.744 3.632 15.282 1.00 94.69 97 GLU A CA 1
ATOM 818 C C . GLU A 1 97 ? -10.138 3.909 15.855 1.00 94.69 97 GLU A C 1
ATOM 820 O O . GLU A 1 97 ? -10.312 3.902 17.076 1.00 94.69 97 GLU A O 1
ATOM 825 N N . GLU A 1 98 ? -11.143 4.073 14.996 1.00 95.56 98 GLU A N 1
ATOM 826 C CA . GLU A 1 98 ? -12.539 4.247 15.409 1.00 95.56 98 GLU A CA 1
ATOM 827 C C . GLU A 1 98 ? -13.066 3.023 16.174 1.00 95.56 98 GLU A C 1
ATOM 829 O O . GLU A 1 98 ? -13.681 3.172 17.235 1.00 95.56 98 GLU A O 1
ATOM 834 N N . GLN A 1 99 ? -12.780 1.811 15.686 1.00 94.69 99 GLN A N 1
ATOM 835 C CA . GLN A 1 99 ? -13.157 0.557 16.350 1.00 94.69 99 GLN A CA 1
ATOM 836 C C . GLN A 1 99 ? -12.503 0.414 17.731 1.00 94.69 99 GLN A C 1
ATOM 838 O O . 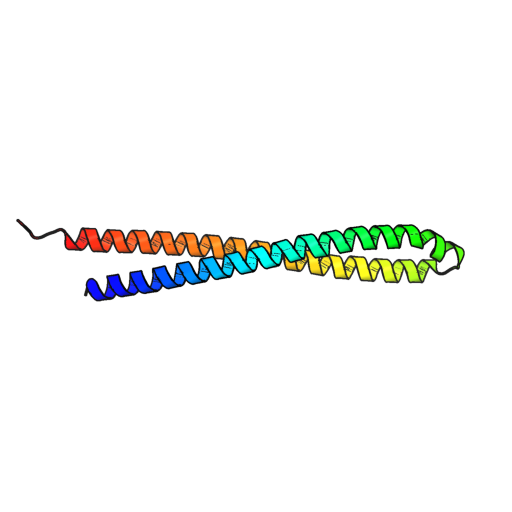GLN A 1 99 ? -13.173 0.073 18.706 1.00 94.69 99 GLN A O 1
ATOM 843 N N . ASP A 1 100 ? -11.210 0.718 17.839 1.00 93.69 100 ASP A N 1
ATOM 844 C CA . ASP A 1 100 ? -10.463 0.662 19.101 1.00 93.69 100 ASP A CA 1
ATOM 845 C C . ASP A 1 100 ? -11.002 1.681 20.121 1.00 93.69 100 ASP A C 1
ATOM 847 O O . ASP A 1 100 ? -11.166 1.383 21.313 1.00 93.69 100 ASP A O 1
ATOM 851 N N . HIS A 1 101 ? -11.367 2.877 19.650 1.00 94.19 101 HIS A N 1
ATOM 852 C CA . HIS A 1 101 ? -11.990 3.900 20.483 1.00 94.19 101 HIS A CA 1
ATOM 853 C C . HIS A 1 101 ? -13.379 3.473 20.982 1.00 94.19 101 HIS A C 1
ATOM 855 O O . HIS A 1 101 ? -13.684 3.624 22.171 1.00 94.19 101 HIS A O 1
ATOM 861 N N . ALA A 1 102 ? -14.203 2.894 20.105 1.00 93.31 102 ALA A N 1
ATOM 862 C CA . ALA A 1 102 ? -15.525 2.383 20.454 1.00 93.31 102 ALA A CA 1
ATOM 863 C C . ALA A 1 102 ? -15.445 1.271 21.513 1.00 93.31 102 ALA A C 1
ATOM 865 O O . ALA A 1 102 ? -16.124 1.360 22.539 1.00 93.31 102 ALA A O 1
ATOM 866 N N . LEU A 1 103 ? -14.549 0.295 21.335 1.00 92.88 103 LEU A N 1
ATOM 867 C CA . LEU A 1 103 ? -14.318 -0.772 22.316 1.00 92.88 103 LEU A CA 1
ATOM 868 C C . LEU A 1 103 ? -13.811 -0.236 23.650 1.00 92.88 103 LEU A C 1
ATOM 870 O O . LEU A 1 103 ? -14.221 -0.704 24.710 1.00 92.88 103 LEU A O 1
ATOM 874 N N . THR A 1 104 ? -12.932 0.766 23.624 1.00 92.19 104 THR A N 1
ATOM 875 C CA . THR A 1 104 ? -12.445 1.408 24.850 1.00 92.19 104 THR A CA 1
ATOM 876 C C . THR A 1 104 ? -13.587 2.081 25.611 1.00 92.19 104 THR A C 1
ATOM 878 O O . THR A 1 104 ? -13.648 1.992 26.840 1.00 92.19 104 THR A O 1
ATOM 881 N N . LYS A 1 105 ? -14.515 2.731 24.902 1.00 92.44 105 LYS A N 1
ATOM 882 C CA . LYS A 1 105 ? -15.704 3.349 25.497 1.00 92.44 105 LYS A CA 1
ATOM 883 C C . LYS A 1 105 ? -16.659 2.303 26.075 1.00 92.44 105 LYS A C 1
ATOM 885 O O . LYS A 1 105 ? -17.133 2.481 27.193 1.00 92.44 105 LYS A O 1
ATOM 890 N N . GLU A 1 106 ? -16.904 1.214 25.353 1.00 90.38 106 GLU A N 1
ATOM 891 C CA . GLU A 1 106 ? -17.747 0.106 25.816 1.00 90.38 106 GLU A CA 1
ATOM 892 C C . GLU A 1 106 ? -17.163 -0.565 27.064 1.00 90.38 106 GLU A C 1
ATOM 894 O O . GLU A 1 106 ? -17.859 -0.742 28.061 1.00 90.38 106 GLU A O 1
ATOM 899 N N . LYS A 1 107 ? -15.854 -0.833 27.059 1.00 89.44 107 LYS A N 1
ATOM 900 C CA . LYS A 1 107 ? -15.129 -1.377 28.210 1.00 89.44 107 LYS A CA 1
ATOM 901 C C . LYS A 1 107 ? -15.263 -0.484 29.443 1.00 89.44 107 LYS A C 1
ATOM 903 O O . LYS A 1 107 ? -15.548 -0.982 30.525 1.00 89.44 107 LYS A O 1
ATOM 908 N N . LYS A 1 108 ? -15.080 0.834 29.288 1.00 89.19 108 LYS A N 1
ATOM 909 C CA . LYS A 1 108 ? -15.267 1.801 30.384 1.00 89.19 108 LYS A CA 1
ATOM 910 C C . LYS A 1 108 ? -16.699 1.799 30.914 1.00 89.19 108 LYS A C 1
ATOM 912 O O . LYS A 1 108 ? -16.881 1.841 32.123 1.00 89.19 108 LYS A O 1
ATOM 917 N N . LYS A 1 109 ? -17.689 1.725 30.020 1.00 89.19 109 LYS A N 1
ATOM 918 C CA . LYS A 1 109 ? -19.105 1.671 30.392 1.00 89.19 109 LYS A CA 1
ATOM 919 C C . LYS A 1 109 ? -19.415 0.437 31.243 1.00 89.19 109 LYS A C 1
ATOM 921 O O . LYS A 1 109 ? -20.048 0.582 32.280 1.00 89.19 109 LYS A O 1
ATOM 926 N N . LEU A 1 110 ? -18.913 -0.737 30.851 1.00 86.06 110 LEU A N 1
ATOM 927 C CA . LEU A 1 110 ? -19.082 -1.966 31.632 1.00 86.06 110 LEU A CA 1
ATOM 928 C C . LEU A 1 110 ? -18.473 -1.845 33.033 1.00 86.06 110 LEU A C 1
ATOM 930 O O . LEU A 1 110 ? -19.141 -2.194 33.995 1.00 86.06 110 LEU A O 1
ATOM 934 N N . TYR A 1 111 ? -17.267 -1.280 33.161 1.00 82.44 111 TYR A N 1
ATOM 935 C CA . TYR A 1 111 ? -16.666 -1.051 34.480 1.00 82.44 111 TYR A CA 1
ATOM 936 C C . TYR A 1 111 ? -17.472 -0.073 35.345 1.00 82.44 111 TYR A C 1
ATOM 938 O O . TYR A 1 111 ? -17.626 -0.310 36.534 1.00 82.44 111 TYR A O 1
ATOM 946 N N . SER A 1 112 ? -18.029 0.996 34.765 1.00 81.62 112 SER A N 1
ATOM 947 C CA . SER A 1 112 ? -18.875 1.937 35.517 1.00 81.62 112 SER A CA 1
ATOM 948 C C . SER A 1 112 ? -20.260 1.384 35.879 1.00 81.62 112 SER A C 1
ATOM 950 O O . SER A 1 112 ? -20.870 1.848 36.834 1.00 81.62 112 SER A O 1
ATOM 952 N N . GLU A 1 113 ? -20.780 0.418 35.117 1.00 74.44 113 GLU A N 1
ATOM 953 C CA . GLU A 1 113 ? -22.063 -0.248 35.399 1.00 74.44 113 GLU A CA 1
ATOM 954 C C . GLU A 1 113 ? -21.933 -1.353 36.460 1.00 74.44 113 GLU A C 1
ATOM 956 O O . GLU A 1 113 ? -22.938 -1.733 37.056 1.00 74.44 113 GLU A O 1
ATOM 961 N N . GLU A 1 114 ? -20.719 -1.848 36.720 1.00 60.91 114 GLU A N 1
ATOM 962 C CA . GLU A 1 114 ? -20.419 -2.792 37.807 1.00 60.91 114 GLU A CA 1
ATOM 963 C C . GLU A 1 114 ? -20.226 -2.098 39.176 1.00 60.91 114 GLU A C 1
ATOM 965 O O . GLU A 1 114 ? -20.243 -2.778 40.198 1.00 60.91 114 GLU A O 1
ATOM 970 N N . GLU A 1 115 ? -20.099 -0.763 39.223 1.00 58.22 115 GLU A N 1
ATOM 971 C CA . GLU A 1 115 ? -19.852 0.017 40.453 1.00 58.22 115 GLU A CA 1
ATOM 972 C C . GLU A 1 115 ? -21.068 0.469 41.318 1.00 58.22 115 GLU A C 1
ATOM 974 O O . GLU A 1 115 ? -20.816 1.091 42.351 1.00 58.22 115 GLU A O 1
ATOM 979 N N . PRO A 1 116 ? -22.367 0.179 41.057 1.00 55.31 116 PRO A N 1
ATOM 980 C CA . PRO A 1 116 ? -23.427 0.537 42.008 1.00 55.31 116 PRO A CA 1
ATOM 981 C C . PRO A 1 116 ? -24.085 -0.686 42.678 1.00 55.31 116 PRO A C 1
ATOM 983 O O . PRO A 1 116 ? -25.035 -1.245 42.133 1.00 55.31 116 PRO A O 1
ATOM 986 N N . ASN A 1 117 ? -23.595 -1.080 43.867 1.00 47.75 117 ASN A N 1
ATOM 987 C CA . ASN A 1 117 ? -24.381 -1.582 45.023 1.00 47.75 117 ASN A CA 1
ATOM 988 C C . ASN A 1 117 ? -23.480 -2.070 46.186 1.00 47.75 117 ASN A C 1
ATOM 990 O O . ASN A 1 117 ? -23.620 -3.189 46.673 1.00 47.75 117 ASN A O 1
ATOM 994 N N . GLU A 1 118 ? -22.570 -1.225 46.673 1.00 46.00 118 GLU A N 1
ATOM 995 C CA . GLU A 1 118 ? -21.980 -1.391 48.013 1.00 46.00 118 GLU A CA 1
ATOM 996 C C . GLU A 1 118 ? -22.315 -0.162 48.873 1.00 46.00 118 GLU A C 1
ATOM 998 O O . GLU A 1 118 ? -21.448 0.638 49.216 1.00 46.00 118 GLU A O 1
ATOM 1003 N N . HIS A 1 119 ? -23.601 0.021 49.186 1.00 42.12 119 HIS A N 1
ATOM 1004 C CA . HIS A 1 119 ? -24.069 0.930 50.236 1.00 42.12 119 HIS A CA 1
ATOM 1005 C C . HIS A 1 119 ? -25.202 0.288 51.030 1.00 42.12 119 HIS A C 1
ATOM 1007 O O . HIS A 1 119 ? -26.128 -0.262 50.393 1.00 42.12 119 HIS A O 1
#

pLDDT: mean 89.7, std 10.22, range [42.12, 97.62]

Foldseek 3Di:
DLVVVVVVLVVVVVVLVVLVVVLVVLLVVLVVQLVVLVVVLVVVLVVLVVCCVVCVVVVNNVVSVVVNVVSVVVSVVVNVVSVVSNVVSVVSVVVSVVVNVVSVVVVVVSVVVVPPDPD

Secondary structure (DSSP, 8-state):
-HHHHHHHHHHHHHHHHHHHHHHHHHHHHHHHHHHHHHHHHHHHHHHHHHHHHHHHHTTTHHHHHHHHHHHHHHHHHHHHHHHHHHHHHHHHHHHHHHHHHHHHHHHHHHHHHS-----

Radius of gyration: 26.55 Å; chains: 1; bounding box: 44×23×89 Å

Sequence (119 aa):
MSEQRLEDIRREQRSITKKRDALYERQRSVDRLNDGIGTYFRKTQQLLQKTRETFRKNDGGREFDDIYSFFSRDAGKAMEALGEEKREIKREQQLLEEQDHALTKEKKKLYSEEEPNEH